Protein AF-A0A968A3I8-F1 (afdb_monomer_lite)

Foldseek 3Di:
DVVVPDDPVVVVVLCVVCPPCSVVVVCVPVVDPPPDDDDPPQPDPVSVVVVVVVVVVVVCVVPVCPVVDDDDDDPPCPVVVVCVPVVVLVVCVVVLLVVQVPDPPVPLVVVVVCVVVVVDPDDPSVSSSVSVVVVD

Structure (mmCIF, N/CA/C/O backbone):
data_AF-A0A968A3I8-F1
#
_entry.id   AF-A0A968A3I8-F1
#
loop_
_atom_site.group_PDB
_atom_site.id
_atom_site.type_symbol
_atom_site.label_atom_id
_atom_site.label_alt_id
_atom_site.label_comp_id
_atom_site.label_asym_id
_atom_site.label_entity_id
_atom_site.label_seq_id
_atom_site.pdbx_PDB_ins_code
_atom_site.Cartn_x
_atom_site.Cartn_y
_atom_site.Cartn_z
_atom_site.occupancy
_atom_site.B_iso_or_equiv
_atom_site.auth_seq_id
_atom_site.auth_comp_id
_atom_site.auth_asym_id
_atom_site.auth_atom_id
_atom_site.pdbx_PDB_model_num
ATOM 1 N N . ALA A 1 1 ? 9.032 24.419 -9.020 1.00 83.50 1 ALA A N 1
ATOM 2 C CA . ALA A 1 1 ? 9.506 23.443 -8.017 1.00 83.50 1 ALA A CA 1
ATOM 3 C C . ALA A 1 1 ? 9.973 24.173 -6.757 1.00 83.50 1 ALA A C 1
ATOM 5 O O . ALA A 1 1 ? 9.327 24.042 -5.726 1.00 83.50 1 ALA A O 1
ATOM 6 N N . GLU A 1 2 ? 10.972 25.058 -6.860 1.00 90.31 2 GLU A N 1
ATOM 7 C CA . GLU A 1 2 ? 11.529 25.819 -5.723 1.00 90.31 2 GLU A CA 1
ATOM 8 C C . GLU A 1 2 ? 10.493 26.593 -4.893 1.00 90.31 2 GLU A C 1
ATOM 10 O O . GLU A 1 2 ? 10.474 26.467 -3.671 1.00 90.31 2 GLU A O 1
ATOM 15 N N . ALA A 1 3 ? 9.575 27.325 -5.541 1.00 86.88 3 ALA A N 1
ATOM 16 C CA . ALA A 1 3 ? 8.525 28.084 -4.849 1.00 86.88 3 ALA A CA 1
ATOM 17 C C . ALA A 1 3 ? 7.598 27.209 -3.980 1.00 86.88 3 ALA A C 1
ATOM 19 O O . ALA A 1 3 ? 7.066 27.676 -2.977 1.00 86.88 3 ALA A O 1
ATOM 20 N N . LEU A 1 4 ? 7.429 25.936 -4.351 1.00 86.44 4 LEU A N 1
ATOM 21 C CA . LEU A 1 4 ? 6.611 24.956 -3.634 1.00 86.44 4 LEU A CA 1
ATOM 22 C C . LEU A 1 4 ? 7.438 24.080 -2.680 1.00 86.44 4 LEU A C 1
ATOM 24 O O . LEU A 1 4 ? 6.859 23.295 -1.939 1.00 86.44 4 LEU A O 1
ATOM 28 N N . LYS A 1 5 ? 8.773 24.221 -2.675 1.00 92.12 5 LYS A N 1
ATOM 29 C CA . LYS A 1 5 ? 9.716 23.396 -1.897 1.00 92.12 5 LYS A CA 1
ATOM 30 C C . LYS A 1 5 ? 9.558 21.888 -2.134 1.00 92.12 5 LYS A C 1
ATOM 32 O O . LYS A 1 5 ? 9.711 21.097 -1.209 1.00 92.12 5 LYS A O 1
ATOM 37 N N . ILE A 1 6 ? 9.278 21.516 -3.380 1.00 93.06 6 ILE A N 1
ATOM 38 C CA . ILE A 1 6 ? 9.209 20.126 -3.848 1.00 93.06 6 ILE A CA 1
ATOM 39 C C . ILE A 1 6 ? 10.215 19.906 -4.980 1.00 93.06 6 ILE A C 1
ATOM 41 O O . ILE A 1 6 ? 10.649 20.867 -5.626 1.00 93.06 6 ILE A O 1
ATOM 45 N N . SER A 1 7 ? 10.571 18.650 -5.227 1.00 94.62 7 SER A N 1
ATOM 46 C CA . SER A 1 7 ? 11.376 18.223 -6.373 1.00 94.62 7 SER A CA 1
ATOM 47 C C . SER A 1 7 ? 10.660 18.456 -7.710 1.00 94.62 7 SER A C 1
ATOM 49 O O . SER A 1 7 ? 9.458 18.737 -7.776 1.00 94.62 7 SER A O 1
ATOM 51 N N . VAL A 1 8 ? 11.412 18.375 -8.810 1.00 92.75 8 VAL A N 1
ATOM 52 C CA . VAL A 1 8 ? 10.850 18.513 -10.163 1.00 92.75 8 VAL A CA 1
ATOM 53 C C . VAL A 1 8 ? 9.950 17.320 -10.485 1.00 92.75 8 VAL A C 1
ATOM 55 O O . VAL A 1 8 ? 8.895 17.490 -11.091 1.00 92.75 8 VAL A O 1
ATOM 58 N N . GLU A 1 9 ? 10.326 16.135 -10.016 1.00 91.25 9 GLU A N 1
ATOM 59 C CA . GLU A 1 9 ? 9.574 14.893 -10.148 1.00 91.25 9 GLU A CA 1
ATOM 60 C C . GLU A 1 9 ? 8.225 14.979 -9.424 1.00 91.25 9 GLU A C 1
ATOM 62 O O . GLU A 1 9 ? 7.193 14.658 -10.009 1.00 91.25 9 GLU A O 1
ATOM 67 N N . GLU A 1 10 ? 8.204 15.483 -8.187 1.00 91.12 10 GLU A N 1
ATOM 68 C CA . GLU A 1 10 ? 6.962 15.701 -7.431 1.00 91.12 10 GLU A CA 1
ATOM 69 C C . GLU A 1 10 ? 6.062 16.750 -8.096 1.00 91.12 10 GLU A C 1
ATOM 71 O O . GLU A 1 10 ? 4.843 16.588 -8.131 1.00 91.12 10 GLU A O 1
ATOM 76 N N . LEU A 1 11 ? 6.640 17.811 -8.673 1.00 93.75 11 LEU A N 1
ATOM 77 C CA . LEU A 1 11 ? 5.868 18.796 -9.434 1.00 93.75 11 LEU A CA 1
ATOM 78 C C . LEU A 1 11 ? 5.243 18.176 -10.691 1.00 93.75 11 LEU A C 1
ATOM 80 O O . LEU A 1 11 ? 4.084 18.455 -10.994 1.00 93.75 11 LEU A O 1
ATOM 84 N N . ALA A 1 12 ? 5.987 17.329 -11.404 1.00 92.69 12 ALA A N 1
ATOM 85 C CA . ALA A 1 12 ? 5.485 16.622 -12.577 1.00 92.69 12 ALA A CA 1
ATOM 86 C C . ALA A 1 12 ? 4.360 15.642 -12.208 1.00 92.69 12 ALA A C 1
ATOM 88 O O . ALA A 1 12 ? 3.345 15.579 -12.900 1.00 92.69 12 ALA A O 1
ATOM 89 N N . GLN A 1 13 ? 4.492 14.928 -11.086 1.00 90.56 13 GLN A N 1
ATOM 90 C CA . GLN A 1 13 ? 3.424 14.082 -10.550 1.00 90.56 13 GLN A CA 1
ATOM 91 C C . GLN A 1 13 ? 2.182 14.899 -10.190 1.00 90.56 13 GLN A C 1
ATOM 93 O O . GLN A 1 13 ? 1.075 14.510 -10.552 1.00 90.56 13 GLN A O 1
ATOM 98 N N . LEU A 1 14 ? 2.351 16.048 -9.531 1.00 91.44 14 LEU A N 1
ATOM 99 C CA . LEU A 1 14 ? 1.246 16.940 -9.186 1.00 91.44 14 LEU A CA 1
ATOM 100 C C . LEU A 1 14 ? 0.517 17.447 -10.439 1.00 91.44 14 LEU A C 1
ATOM 102 O O . LEU A 1 14 ? -0.711 17.452 -10.478 1.00 91.44 14 LEU A O 1
ATOM 106 N N . GLN A 1 15 ? 1.265 17.816 -11.481 1.00 93.56 15 GLN A N 1
ATOM 107 C CA . GLN A 1 15 ? 0.704 18.223 -12.767 1.00 93.56 15 GLN A CA 1
ATOM 108 C C . GLN A 1 15 ? -0.036 17.082 -13.466 1.00 93.56 15 GLN A C 1
ATOM 110 O O . GLN A 1 15 ? -1.120 17.291 -13.999 1.00 93.56 15 GLN A O 1
ATOM 115 N N . MET A 1 16 ? 0.509 15.867 -13.432 1.00 93.38 16 MET A N 1
ATOM 116 C CA . MET A 1 16 ? -0.150 14.686 -13.987 1.00 93.38 16 MET A CA 1
ATOM 117 C C . MET 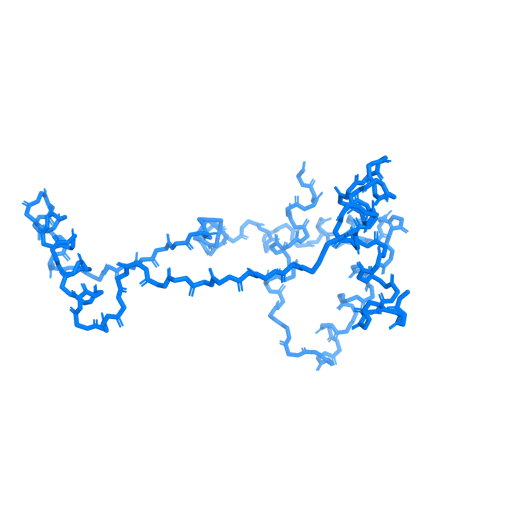A 1 16 ? -1.456 14.361 -13.247 1.00 93.38 16 MET A C 1
ATOM 119 O O . MET A 1 16 ? -2.447 14.025 -13.887 1.00 93.38 16 MET A O 1
ATOM 123 N N . LEU A 1 17 ? -1.467 14.473 -11.914 1.00 92.19 17 LEU A N 1
ATOM 124 C CA . LEU A 1 17 ? -2.636 14.186 -11.078 1.00 92.19 17 LEU A CA 1
ATOM 125 C C . LEU A 1 17 ? -3.765 15.203 -11.269 1.00 92.19 17 LEU A C 1
ATOM 127 O O . LEU A 1 17 ? -4.927 14.813 -11.305 1.00 92.19 17 LEU A O 1
ATOM 131 N N . LEU A 1 18 ? -3.426 16.490 -11.368 1.00 92.88 18 LEU A N 1
ATOM 132 C CA . LEU A 1 18 ? -4.403 17.569 -11.556 1.00 92.88 18 LEU A CA 1
ATOM 133 C C . LEU A 1 18 ? -4.786 17.778 -13.030 1.00 92.88 18 LEU A C 1
ATOM 135 O O . LEU A 1 18 ? -5.786 18.428 -13.318 1.00 92.88 18 LEU A O 1
ATOM 139 N N . GLY A 1 19 ? -4.015 17.225 -13.970 1.00 93.38 19 GLY A N 1
ATOM 140 C CA . GLY A 1 19 ? -4.324 17.248 -15.395 1.00 93.38 19 GLY A CA 1
ATOM 141 C C . GLY A 1 19 ? -4.527 18.664 -15.944 1.00 93.38 19 GLY A C 1
ATOM 142 O O . GLY A 1 19 ? -3.721 19.564 -15.699 1.00 93.38 19 GLY A O 1
ATOM 143 N N . GLY A 1 20 ? -5.608 18.854 -16.708 1.00 93.88 20 GLY A N 1
ATOM 144 C CA . GLY A 1 20 ? -5.964 20.147 -17.306 1.00 93.88 20 GLY A CA 1
ATOM 145 C C . GLY A 1 20 ? -6.268 21.245 -16.282 1.00 93.88 20 GLY A C 1
ATOM 146 O O . GLY A 1 20 ? -6.061 22.420 -16.579 1.00 93.88 20 GLY A O 1
ATOM 147 N N . ASP A 1 21 ? -6.654 20.863 -15.065 1.00 94.94 21 ASP A N 1
ATOM 148 C CA . ASP A 1 21 ? -7.067 21.789 -14.007 1.00 94.94 21 ASP A CA 1
ATOM 149 C C . ASP A 1 21 ? -5.878 22.268 -13.159 1.00 94.94 21 ASP A C 1
ATOM 151 O O . ASP A 1 21 ? -6.044 23.066 -12.237 1.00 94.94 21 ASP A O 1
ATOM 155 N N . PHE A 1 22 ? -4.655 21.808 -13.461 1.00 94.50 22 PHE A N 1
ATOM 156 C CA . PHE A 1 22 ? -3.456 22.102 -12.674 1.00 94.50 22 PHE A CA 1
ATOM 157 C C . PHE A 1 22 ? -3.292 23.595 -12.377 1.00 94.50 22 PHE A C 1
ATOM 159 O O . PHE A 1 22 ? -3.124 23.986 -11.224 1.00 94.50 22 PHE A O 1
ATOM 166 N N . THR A 1 23 ? -3.352 24.446 -13.402 1.00 93.19 23 THR A N 1
ATOM 167 C CA . THR A 1 23 ? -3.159 25.888 -13.216 1.00 93.19 23 THR A CA 1
ATOM 168 C C . THR A 1 23 ? -4.278 26.502 -12.380 1.00 93.19 23 THR A C 1
ATOM 170 O O . THR A 1 23 ? -3.991 27.299 -11.490 1.00 93.19 23 THR A O 1
ATOM 173 N N . GLU A 1 24 ? -5.529 26.112 -12.624 1.00 94.38 24 GLU A N 1
ATOM 174 C CA . GLU A 1 24 ? -6.692 26.632 -11.901 1.00 94.38 24 GLU A CA 1
ATOM 175 C C . GLU A 1 24 ? -6.627 26.275 -10.413 1.00 94.38 24 GLU A C 1
ATOM 177 O O . GLU A 1 24 ? -6.678 27.168 -9.567 1.00 94.38 24 GLU A O 1
ATOM 182 N N . VAL A 1 25 ? -6.398 25.000 -10.092 1.00 91.94 25 VAL A N 1
ATOM 183 C CA . VAL A 1 25 ? -6.295 24.509 -8.710 1.00 91.94 25 VAL A CA 1
ATOM 184 C C . VAL A 1 25 ? -5.129 25.168 -7.975 1.00 91.94 25 VAL A C 1
ATOM 186 O O . VAL A 1 25 ? -5.280 25.605 -6.833 1.00 91.94 25 VAL A O 1
ATOM 189 N N . MET A 1 26 ? -3.964 25.295 -8.619 1.00 91.56 26 MET A N 1
ATOM 190 C CA . MET A 1 26 ? -2.802 25.944 -8.006 1.00 91.56 26 MET A CA 1
ATOM 191 C C . MET A 1 26 ? -3.049 27.436 -7.748 1.00 91.56 26 MET A C 1
ATOM 193 O O . MET A 1 26 ? -2.665 27.949 -6.693 1.00 91.56 26 MET A O 1
ATOM 197 N N . CYS A 1 27 ? -3.719 28.132 -8.671 1.00 92.06 27 CYS A N 1
ATOM 198 C CA . CYS A 1 27 ? -4.136 29.518 -8.477 1.00 92.06 27 CYS A CA 1
ATOM 199 C C . CYS A 1 27 ? -5.178 29.647 -7.359 1.00 92.06 27 CYS A C 1
ATOM 201 O O . CYS A 1 27 ? -5.056 30.549 -6.529 1.00 92.06 27 CYS A O 1
ATOM 203 N N . GLU A 1 28 ? -6.155 28.742 -7.273 1.00 90.62 28 GLU A N 1
ATOM 204 C CA . GLU A 1 28 ? -7.150 28.742 -6.199 1.00 90.62 28 GLU A CA 1
ATOM 205 C C . GLU A 1 28 ? -6.487 28.527 -4.832 1.00 90.62 28 GLU A C 1
ATOM 207 O O . GLU A 1 28 ? -6.736 29.286 -3.891 1.00 90.62 28 GLU A O 1
ATOM 212 N N . MET A 1 29 ? -5.581 27.552 -4.723 1.00 88.50 29 MET A N 1
ATOM 213 C CA . MET A 1 29 ? -4.809 27.297 -3.505 1.00 88.50 29 MET A CA 1
ATOM 214 C C . MET A 1 29 ? -3.959 28.504 -3.090 1.00 88.50 29 MET A C 1
ATOM 216 O O . MET A 1 29 ? -3.861 28.797 -1.898 1.00 88.50 29 MET A O 1
ATOM 220 N N . ALA A 1 30 ? -3.364 29.214 -4.052 1.00 89.81 30 ALA A N 1
ATOM 221 C CA . ALA A 1 30 ? -2.557 30.406 -3.799 1.00 89.81 30 ALA A CA 1
ATOM 222 C C . ALA A 1 30 ? -3.397 31.658 -3.485 1.00 89.81 30 ALA A C 1
ATOM 224 O O . ALA A 1 30 ? -2.910 32.566 -2.813 1.00 89.81 30 ALA A O 1
ATOM 225 N N . SER A 1 31 ? -4.653 31.712 -3.943 1.00 92.81 31 SER A N 1
ATOM 226 C CA . SER A 1 31 ? -5.532 32.883 -3.804 1.00 92.81 31 SER A CA 1
ATOM 227 C C . SER A 1 31 ? -5.897 33.218 -2.355 1.00 92.81 31 SER A C 1
ATOM 229 O O . SER A 1 31 ? -6.273 34.352 -2.052 1.00 92.81 31 SER A O 1
ATOM 231 N N . ARG A 1 32 ? -5.785 32.245 -1.444 1.00 88.12 32 ARG A N 1
ATOM 232 C CA . ARG A 1 32 ? -6.139 32.403 -0.032 1.00 88.12 32 ARG A CA 1
ATOM 233 C C . ARG A 1 32 ? -5.176 31.638 0.875 1.00 88.12 32 ARG A C 1
ATOM 235 O O . ARG A 1 32 ? -4.808 30.507 0.562 1.00 88.12 32 ARG A O 1
ATOM 242 N N . PRO A 1 33 ? -4.816 32.185 2.049 1.00 83.75 33 PRO A N 1
ATOM 243 C CA . PRO A 1 33 ? -4.089 31.427 3.057 1.00 83.75 33 PRO A CA 1
ATOM 244 C C . PRO A 1 33 ? -4.869 30.164 3.446 1.00 83.75 33 PRO A C 1
ATOM 246 O O . PRO A 1 33 ? -5.960 30.237 4.016 1.00 83.75 33 PRO A O 1
ATOM 249 N N . SER A 1 34 ? -4.303 28.993 3.161 1.00 80.12 34 SER A N 1
ATOM 250 C CA . SER A 1 34 ? -4.901 27.714 3.544 1.00 80.12 34 SER A CA 1
ATOM 251 C C . SER A 1 34 ? -4.652 27.447 5.028 1.00 80.12 34 SER A C 1
ATOM 253 O O . SER A 1 34 ? -3.599 26.952 5.425 1.00 80.12 34 SER A O 1
ATOM 255 N N . ARG A 1 35 ? -5.621 27.793 5.883 1.00 80.69 35 ARG A N 1
ATOM 256 C CA . ARG A 1 35 ? -5.565 27.504 7.324 1.00 80.69 35 ARG A CA 1
ATOM 257 C C . ARG A 1 35 ? -6.247 26.173 7.624 1.00 80.69 35 ARG A C 1
ATOM 259 O O . ARG A 1 35 ? -7.370 26.136 8.121 1.00 80.69 35 ARG A O 1
ATOM 266 N N . ILE A 1 36 ? -5.556 25.080 7.324 1.00 82.50 36 ILE A N 1
ATOM 267 C CA . ILE A 1 36 ? -6.046 23.735 7.627 1.00 82.50 36 ILE A CA 1
ATOM 268 C C . ILE A 1 36 ? -5.839 23.475 9.121 1.00 82.50 36 ILE A C 1
ATOM 270 O O . ILE A 1 36 ? -4.715 23.498 9.619 1.00 82.50 36 ILE A O 1
ATOM 274 N N . ARG A 1 37 ? -6.932 23.244 9.851 1.00 81.06 37 ARG A N 1
ATOM 275 C CA . ARG A 1 37 ? -6.884 22.706 11.213 1.00 81.06 37 ARG A CA 1
ATOM 276 C C . ARG A 1 37 ? -7.354 21.265 11.167 1.00 81.06 37 ARG A C 1
ATOM 278 O O . ARG A 1 37 ? -8.500 21.004 10.820 1.00 81.06 37 ARG A O 1
ATOM 285 N N . LEU A 1 38 ? -6.470 20.351 11.539 1.00 75.75 38 LEU A N 1
ATOM 286 C CA . LEU A 1 38 ? -6.831 18.963 11.777 1.00 75.75 38 LEU A CA 1
ATOM 287 C C . LEU A 1 38 ? -7.294 18.855 13.230 1.00 75.75 38 LEU A C 1
ATOM 289 O O . LEU A 1 38 ? -6.483 18.908 14.151 1.00 75.75 38 LEU A O 1
ATOM 293 N N . GLN A 1 39 ? -8.606 18.769 13.439 1.00 69.12 39 GLN A N 1
ATOM 294 C CA . GLN A 1 39 ? -9.166 18.444 14.745 1.00 69.12 39 GLN A CA 1
ATOM 295 C C . GLN A 1 39 ? -9.356 16.932 14.819 1.00 69.12 39 GLN A C 1
ATOM 297 O O . GLN A 1 39 ? -10.161 16.361 14.087 1.00 69.12 39 GLN A O 1
ATOM 302 N N . LEU A 1 40 ? -8.605 16.283 15.704 1.00 68.94 40 LEU A N 1
ATOM 303 C CA . LEU A 1 40 ? -8.786 14.868 15.993 1.00 68.94 40 LEU A CA 1
ATOM 304 C C . LEU A 1 40 ? -10.125 14.704 16.733 1.00 68.94 40 LEU A C 1
ATOM 306 O O . LEU A 1 40 ? -10.250 15.121 17.881 1.00 68.94 40 LEU A O 1
ATOM 310 N N . LEU A 1 41 ? -11.137 14.147 16.061 1.00 65.44 41 LEU A N 1
ATOM 311 C CA . LEU A 1 41 ? -12.513 14.043 16.580 1.00 65.44 41 LEU A CA 1
ATOM 312 C C . LEU A 1 41 ? -12.651 13.093 17.787 1.00 65.44 41 LEU A C 1
ATOM 314 O O . LEU A 1 41 ? -13.656 13.125 18.488 1.00 65.44 41 LEU A O 1
ATOM 318 N N . SER A 1 42 ? -11.630 12.284 18.064 1.00 59.84 42 SER A N 1
ATOM 319 C CA . SER A 1 42 ? -11.558 11.374 19.209 1.00 59.84 42 SER A CA 1
ATOM 320 C C . SER A 1 42 ? -10.091 11.219 19.604 1.00 59.84 42 SER A C 1
ATOM 322 O O . SER A 1 42 ? -9.341 10.485 18.960 1.00 59.84 42 SER A O 1
ATOM 324 N N . GLY A 1 43 ? -9.652 12.012 20.581 1.00 61.12 43 GLY A N 1
ATOM 325 C CA . GLY A 1 43 ? -8.236 12.342 20.751 1.00 61.12 43 GLY A CA 1
ATOM 326 C C . GLY A 1 43 ? -7.583 11.928 22.061 1.00 61.12 43 GLY A C 1
ATOM 327 O O . GLY A 1 43 ? -6.494 12.420 22.344 1.00 61.12 43 GLY A O 1
ATOM 328 N N . SER A 1 44 ? -8.186 11.041 22.854 1.00 71.06 44 SER A N 1
ATOM 329 C CA . SER A 1 44 ? -7.416 10.319 23.868 1.00 71.06 44 SER A CA 1
ATOM 330 C C . SER A 1 44 ? -7.105 8.914 23.357 1.00 71.06 44 SER A C 1
ATOM 332 O O . SER A 1 44 ? -7.963 8.238 22.786 1.00 71.06 44 SER A O 1
ATOM 334 N N . LEU A 1 45 ? -5.868 8.459 23.564 1.00 73.94 45 LEU A N 1
ATOM 335 C CA . LEU A 1 45 ? -5.474 7.071 23.299 1.00 73.94 45 LEU A CA 1
ATOM 336 C C . LEU A 1 45 ? -6.443 6.083 23.978 1.00 73.94 45 LEU A C 1
ATOM 338 O O . LEU A 1 45 ? -6.768 5.037 23.422 1.00 73.94 45 LEU A O 1
ATOM 342 N N . SER A 1 46 ? -6.967 6.471 25.143 1.00 81.50 46 SER A N 1
ATOM 343 C CA . SER A 1 46 ? -7.971 5.741 25.913 1.00 81.50 46 SER A CA 1
ATOM 344 C C . SER A 1 46 ? -9.293 5.557 25.163 1.00 81.50 46 SER A C 1
ATOM 346 O O . SER A 1 46 ? -9.853 4.461 25.185 1.00 81.50 46 SER A O 1
ATOM 348 N N . ASP A 1 47 ? -9.792 6.589 24.479 1.00 81.31 47 ASP A N 1
ATOM 349 C CA . ASP A 1 47 ? -11.028 6.499 23.691 1.00 81.31 47 ASP A CA 1
ATOM 350 C C . ASP A 1 47 ? -10.832 5.627 22.452 1.00 81.31 47 ASP A C 1
ATOM 352 O O . ASP A 1 47 ? -11.695 4.811 22.133 1.00 81.31 47 ASP A O 1
ATOM 356 N N . TYR A 1 48 ? -9.669 5.728 21.802 1.00 81.94 48 TYR A N 1
ATOM 357 C CA . TYR A 1 48 ? -9.310 4.853 20.687 1.00 81.94 48 TYR A CA 1
ATOM 358 C C . TYR A 1 48 ? -9.224 3.381 21.118 1.00 81.94 48 TYR A C 1
ATOM 360 O O . TYR A 1 48 ? -9.791 2.506 20.461 1.00 81.94 48 TYR A O 1
ATOM 368 N N . TRP A 1 49 ? -8.572 3.089 22.249 1.00 84.62 49 TRP A N 1
ATOM 369 C CA . TRP A 1 49 ? -8.516 1.734 22.804 1.00 84.62 49 TRP A CA 1
ATOM 370 C C . TRP A 1 49 ? -9.897 1.212 23.179 1.00 84.62 49 TRP A C 1
ATOM 372 O O . TRP A 1 49 ? -10.213 0.059 22.884 1.00 84.62 49 TRP A O 1
ATOM 382 N N . ARG A 1 50 ? -10.744 2.053 23.782 1.00 88.12 50 ARG A N 1
ATOM 383 C CA . ARG A 1 50 ? -12.122 1.682 24.109 1.00 88.12 50 ARG A CA 1
ATOM 384 C C . ARG A 1 50 ? -12.916 1.358 22.846 1.00 88.12 50 ARG A C 1
ATOM 386 O O . ARG A 1 50 ? -13.540 0.304 22.801 1.00 88.1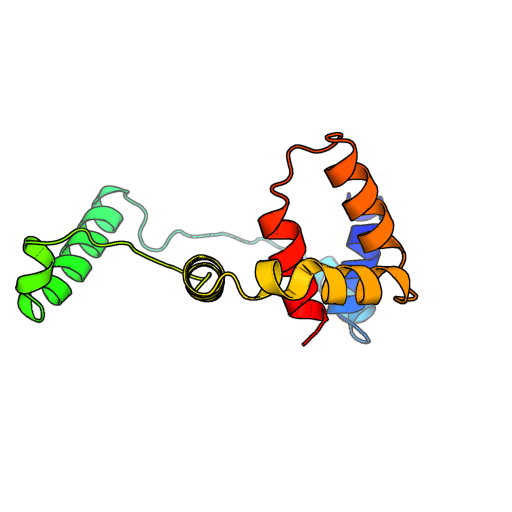2 50 ARG A O 1
ATOM 393 N N . ALA A 1 51 ? -12.861 2.214 21.829 1.00 87.88 51 ALA A N 1
ATOM 394 C CA . ALA A 1 51 ? -13.544 1.992 20.558 1.00 87.88 51 ALA A CA 1
ATOM 395 C C . ALA A 1 51 ? -13.057 0.709 19.867 1.00 87.88 51 ALA A C 1
ATOM 397 O O . ALA A 1 51 ? -13.875 -0.110 19.458 1.00 87.88 51 ALA A O 1
ATOM 398 N N . THR A 1 52 ? -11.739 0.488 19.821 1.00 88.31 52 THR A N 1
ATOM 399 C CA . THR A 1 52 ? -11.137 -0.730 19.251 1.00 88.31 52 THR A CA 1
ATOM 400 C C . THR A 1 52 ? -11.592 -1.982 20.002 1.00 88.31 52 THR A C 1
ATOM 402 O O . THR A 1 52 ? -11.930 -2.983 19.378 1.00 88.31 52 THR A O 1
ATOM 405 N N . ARG A 1 53 ? -11.655 -1.929 21.339 1.00 89.62 53 ARG A N 1
ATOM 406 C CA . ARG A 1 53 ? -12.109 -3.056 22.161 1.00 89.62 53 ARG A CA 1
ATOM 407 C C . ARG A 1 53 ? -13.596 -3.345 21.976 1.00 89.62 53 ARG A C 1
ATOM 409 O O . ARG A 1 53 ? -13.955 -4.503 21.845 1.00 89.62 53 ARG A O 1
ATOM 416 N N . ILE A 1 54 ? -14.447 -2.316 21.950 1.00 92.75 54 ILE A N 1
ATOM 417 C CA . ILE A 1 54 ? -15.888 -2.479 21.691 1.00 92.75 54 ILE A CA 1
ATOM 418 C C . ILE A 1 54 ? -16.101 -3.110 20.315 1.00 92.75 54 ILE A C 1
ATOM 420 O O . ILE A 1 54 ? -16.847 -4.074 20.189 1.00 92.75 54 ILE A O 1
ATOM 424 N N . TRP A 1 55 ? -15.402 -2.605 19.299 1.00 92.56 55 TRP A N 1
ATOM 425 C CA . TRP A 1 55 ? -15.446 -3.168 17.955 1.00 92.56 55 TRP A CA 1
ATOM 426 C C . TRP A 1 55 ? -15.022 -4.643 17.924 1.00 92.56 55 TRP A C 1
ATOM 428 O O . TRP A 1 55 ? -15.716 -5.458 17.324 1.00 92.56 55 TRP A O 1
ATOM 438 N N . TRP A 1 56 ? -13.924 -4.997 18.599 1.00 93.25 56 TRP A N 1
ATOM 439 C CA . TRP A 1 56 ? -13.442 -6.377 18.664 1.00 93.25 56 TRP A CA 1
ATOM 440 C C . TRP A 1 56 ? -14.394 -7.308 19.423 1.00 93.25 56 TRP A C 1
ATOM 442 O O . TRP A 1 56 ? -14.667 -8.408 18.954 1.00 93.25 56 TRP A O 1
ATOM 452 N N . ASN A 1 57 ? -14.944 -6.857 20.554 1.00 93.88 57 ASN A N 1
ATOM 453 C CA . ASN A 1 57 ? -15.895 -7.639 21.344 1.00 93.88 57 ASN A CA 1
ATOM 454 C C . ASN A 1 57 ? -17.112 -8.058 20.509 1.00 93.88 57 ASN A C 1
ATOM 456 O O . ASN A 1 57 ? -17.496 -9.220 20.558 1.00 93.88 57 ASN A O 1
ATOM 460 N N . ASN A 1 58 ? -17.661 -7.145 19.701 1.00 93.88 58 ASN A N 1
ATOM 461 C CA . ASN A 1 58 ? -18.789 -7.458 18.820 1.00 93.88 58 ASN A CA 1
ATOM 462 C C . ASN A 1 58 ? -18.437 -8.574 17.816 1.00 93.88 58 ASN A C 1
ATOM 464 O O . ASN A 1 58 ? -19.262 -9.428 17.525 1.00 93.88 58 ASN A O 1
ATOM 468 N N . ILE A 1 59 ? -17.200 -8.591 17.301 1.00 93.00 59 ILE A N 1
ATOM 469 C CA . ILE A 1 59 ? -16.735 -9.638 16.379 1.00 93.00 59 ILE A CA 1
ATOM 470 C C . ILE A 1 59 ? -16.582 -10.979 17.106 1.00 93.00 59 ILE A C 1
ATOM 472 O O . ILE A 1 59 ? -16.952 -12.014 16.560 1.00 93.00 59 ILE A O 1
ATOM 476 N N . GLU A 1 60 ? -16.030 -10.982 18.320 1.00 94.25 60 GLU A N 1
ATOM 477 C CA . GLU A 1 60 ? -15.877 -12.212 19.105 1.00 94.25 60 GLU A CA 1
ATOM 478 C C . GLU A 1 60 ? -17.210 -12.815 19.557 1.00 94.25 60 GLU A C 1
ATOM 480 O O . GLU A 1 60 ? -17.293 -14.033 19.705 1.00 94.25 60 GLU A O 1
ATOM 485 N N . GLU A 1 61 ? -18.226 -11.990 19.819 1.00 94.88 61 GLU A N 1
ATOM 486 C CA . GLU A 1 61 ? -19.567 -12.464 20.177 1.00 94.88 61 GLU A CA 1
ATOM 487 C C . GLU A 1 61 ? -20.202 -13.261 19.030 1.00 94.88 61 GLU A C 1
ATOM 489 O O . GLU A 1 61 ? -20.743 -14.340 19.270 1.00 94.88 61 GLU A O 1
ATOM 494 N N . ASP A 1 62 ? -20.058 -12.783 17.791 1.00 95.38 62 ASP A N 1
ATOM 495 C CA . ASP A 1 62 ? -20.592 -13.451 16.598 1.00 95.38 62 ASP A CA 1
ATOM 496 C C . ASP A 1 62 ? -19.704 -14.609 16.103 1.00 95.38 62 ASP A C 1
ATOM 498 O O . ASP A 1 62 ? -20.192 -15.543 15.463 1.00 95.38 62 ASP A O 1
ATOM 502 N N . CYS A 1 63 ? -18.401 -14.577 16.407 1.00 93.81 63 CYS A N 1
ATOM 503 C CA . CYS A 1 63 ? -17.414 -15.569 15.967 1.00 93.81 63 CYS A CA 1
ATOM 504 C C . CYS A 1 63 ? -16.552 -16.099 17.138 1.00 93.81 63 CYS A C 1
ATOM 506 O O . CYS A 1 63 ? -15.352 -15.799 17.195 1.00 93.81 63 CYS A O 1
ATOM 508 N N . PRO A 1 64 ? -17.105 -16.928 18.047 1.00 92.75 64 PRO A N 1
ATOM 509 C CA . PRO A 1 64 ? -16.404 -17.375 19.258 1.00 92.75 64 PRO A CA 1
ATOM 510 C C . PRO A 1 64 ? -15.101 -18.139 18.987 1.00 92.75 64 PRO A C 1
ATOM 512 O O . PRO A 1 64 ? -14.127 -17.981 19.725 1.00 92.75 64 PRO A O 1
ATOM 515 N N . ASP A 1 65 ? -15.055 -18.903 17.892 1.00 94.19 65 ASP A N 1
ATOM 516 C CA . ASP A 1 65 ? -13.900 -19.713 17.476 1.00 94.19 65 ASP A CA 1
ATOM 517 C C . ASP A 1 65 ? -12.629 -18.876 17.235 1.00 94.19 65 ASP A C 1
ATOM 519 O O . ASP A 1 65 ? -11.514 -19.404 17.238 1.00 94.19 65 ASP A O 1
ATOM 523 N N . LEU A 1 66 ? -12.760 -17.557 17.029 1.00 92.56 66 LEU A N 1
ATOM 524 C CA . LEU A 1 66 ? -11.616 -16.653 16.878 1.00 92.56 66 LEU A CA 1
ATOM 525 C C . LEU A 1 66 ? -10.757 -16.565 18.145 1.00 92.56 66 LEU A C 1
ATOM 527 O O . LEU A 1 66 ? -9.573 -16.255 18.038 1.00 92.56 66 LEU A O 1
ATOM 531 N N . ARG A 1 67 ? -11.309 -16.879 19.324 1.00 90.06 67 ARG A N 1
ATOM 532 C CA . ARG A 1 67 ? -10.568 -16.877 20.599 1.00 90.06 67 ARG A CA 1
ATOM 533 C C . ARG A 1 67 ? -9.513 -17.975 20.686 1.00 90.06 67 ARG A C 1
ATOM 535 O O . ARG A 1 67 ? -8.558 -17.847 21.445 1.00 90.06 67 ARG A O 1
ATOM 542 N N . GLU A 1 68 ? -9.674 -19.042 19.910 1.00 94.62 68 GLU A N 1
ATOM 543 C CA . GLU A 1 68 ? -8.825 -20.235 19.975 1.00 94.62 68 GLU A CA 1
ATOM 544 C C . GLU A 1 68 ? -7.770 -20.281 18.865 1.00 94.62 68 GLU A C 1
ATOM 546 O O . GLU A 1 68 ? -7.024 -21.254 18.740 1.00 94.62 68 GLU A O 1
ATOM 551 N N . ARG A 1 69 ? -7.673 -19.229 18.044 1.00 91.69 69 ARG A N 1
ATOM 552 C CA . ARG A 1 69 ? -6.744 -19.181 16.914 1.00 91.69 69 ARG A CA 1
ATOM 553 C C . ARG A 1 69 ? -6.079 -17.815 16.758 1.00 91.69 69 ARG A C 1
ATOM 555 O O . ARG A 1 69 ? -6.660 -16.797 17.115 1.00 91.69 69 ARG A O 1
ATOM 562 N N . PRO A 1 70 ? -4.879 -17.758 16.159 1.00 90.25 70 PRO A N 1
ATOM 563 C CA . PRO A 1 70 ? -4.263 -16.488 15.804 1.00 90.25 70 PRO A CA 1
ATOM 564 C C . PRO A 1 70 ? -5.148 -15.685 14.843 1.00 90.25 70 PRO A C 1
ATOM 566 O O . PRO A 1 70 ? -5.617 -16.218 13.831 1.00 90.25 70 PRO A O 1
ATOM 569 N N . VAL A 1 71 ? -5.327 -14.396 15.136 1.00 88.88 71 VAL A N 1
ATOM 570 C CA . VAL A 1 71 ? -6.057 -13.447 14.288 1.00 88.88 71 VAL A CA 1
ATOM 571 C C . VAL A 1 71 ? -5.096 -12.384 13.770 1.00 88.88 71 VAL A C 1
ATOM 573 O O . VAL A 1 71 ? -4.336 -11.788 14.531 1.00 88.88 71 VAL A O 1
ATOM 576 N N . TYR A 1 72 ? -5.149 -12.133 12.462 1.00 85.12 72 TYR A N 1
ATOM 577 C CA . TYR A 1 72 ? -4.332 -11.130 11.787 1.00 85.12 72 TYR A CA 1
ATOM 578 C C . TYR A 1 72 ? -5.234 -10.068 11.159 1.00 85.12 72 TYR A C 1
ATOM 580 O O . TYR A 1 72 ? -6.104 -10.384 10.348 1.00 85.12 72 TYR A O 1
ATOM 588 N N . PHE A 1 73 ? -5.005 -8.800 11.500 1.00 81.38 73 PHE A N 1
ATOM 589 C CA . PHE A 1 73 ? -5.708 -7.677 10.884 1.00 81.38 73 PHE A CA 1
ATOM 590 C C . PHE A 1 73 ? -4.974 -7.219 9.626 1.00 81.38 73 PHE A C 1
ATOM 592 O O . PHE A 1 73 ? -3.816 -6.810 9.686 1.00 81.38 73 PHE A O 1
ATOM 599 N N . VAL A 1 74 ? -5.664 -7.250 8.485 1.00 77.88 74 VAL A N 1
ATOM 600 C CA . VAL A 1 74 ? -5.140 -6.764 7.203 1.00 77.88 74 VAL A CA 1
ATOM 601 C C . VAL A 1 74 ? -5.961 -5.552 6.768 1.00 77.88 74 VAL A C 1
ATOM 603 O O . VAL A 1 74 ? -7.056 -5.694 6.224 1.00 77.88 74 VAL A O 1
ATOM 606 N N . SER A 1 75 ? -5.449 -4.346 7.015 1.00 69.88 75 SER A N 1
ATOM 607 C CA . SER A 1 75 ? -6.079 -3.089 6.594 1.00 69.88 75 SER A CA 1
ATOM 608 C C . SER A 1 75 ? -5.414 -2.532 5.336 1.00 69.88 75 SER A C 1
ATOM 610 O O . SER A 1 75 ? -4.206 -2.664 5.150 1.00 69.88 75 SER A O 1
ATOM 612 N N . SER A 1 76 ? -6.220 -1.939 4.448 1.00 60.12 76 SER A N 1
ATOM 613 C CA . SER A 1 76 ? -5.804 -1.164 3.260 1.00 60.12 76 SER A CA 1
ATOM 614 C C . SER A 1 76 ? -4.814 -1.828 2.287 1.00 60.12 76 SER A C 1
ATOM 616 O O . SER A 1 76 ? -4.386 -1.197 1.326 1.00 60.12 76 SER A O 1
ATOM 618 N N . ASN A 1 77 ? -4.480 -3.105 2.485 1.00 66.38 77 ASN A N 1
ATOM 619 C CA . ASN A 1 77 ? -3.525 -3.843 1.671 1.00 66.38 77 ASN A CA 1
ATOM 620 C C . ASN A 1 77 ? -3.941 -5.314 1.510 1.00 66.38 77 ASN A C 1
ATOM 622 O O . ASN A 1 77 ? -3.203 -6.248 1.821 1.00 66.38 77 ASN A O 1
ATOM 626 N N . LYS A 1 78 ? -5.172 -5.521 1.031 1.00 64.69 78 LYS A N 1
ATOM 627 C CA . LYS A 1 78 ? -5.741 -6.861 0.799 1.00 64.69 78 LYS A CA 1
ATOM 628 C C . LYS A 1 78 ? -4.900 -7.685 -0.189 1.00 64.69 78 LYS A C 1
ATOM 630 O O . LYS A 1 78 ? -4.820 -8.904 -0.059 1.00 64.69 78 LYS A O 1
ATOM 635 N N . HIS A 1 79 ? -4.233 -7.019 -1.135 1.00 68.31 79 HIS A N 1
ATOM 636 C CA . HIS A 1 79 ? -3.375 -7.655 -2.136 1.00 68.31 79 HIS A CA 1
ATOM 637 C C . HIS A 1 79 ? -2.145 -8.331 -1.527 1.00 68.31 79 HIS A C 1
ATOM 639 O O . HIS A 1 79 ? -1.753 -9.388 -2.010 1.00 68.31 79 HIS A O 1
ATOM 645 N N . SER A 1 80 ? -1.584 -7.798 -0.435 1.00 72.12 80 SER A N 1
ATOM 646 C CA . SER A 1 80 ? -0.440 -8.420 0.245 1.00 72.12 80 SER A CA 1
ATOM 647 C C . SER A 1 80 ? -0.719 -9.847 0.706 1.00 72.12 80 SER A C 1
ATOM 649 O O . SER A 1 80 ? 0.171 -10.689 0.626 1.00 72.12 80 SER A O 1
ATOM 651 N N . LEU A 1 81 ? -1.947 -10.152 1.137 1.00 76.56 81 LEU A N 1
ATOM 652 C CA . LEU A 1 81 ? -2.295 -11.506 1.567 1.00 76.56 81 LEU A CA 1
ATOM 653 C C . LEU A 1 81 ? -2.345 -12.475 0.378 1.00 76.56 81 LEU A C 1
ATOM 655 O O . LEU A 1 81 ? -1.788 -13.567 0.445 1.00 76.56 81 LEU A O 1
ATOM 659 N N . VAL A 1 82 ? -2.963 -12.059 -0.730 1.00 77.12 82 VAL A N 1
ATOM 660 C CA . VAL A 1 82 ? -3.021 -12.862 -1.963 1.00 77.12 82 VAL A CA 1
ATOM 661 C C . VAL A 1 82 ? -1.621 -13.084 -2.523 1.00 77.12 82 VAL A C 1
ATOM 663 O O . VAL A 1 82 ? 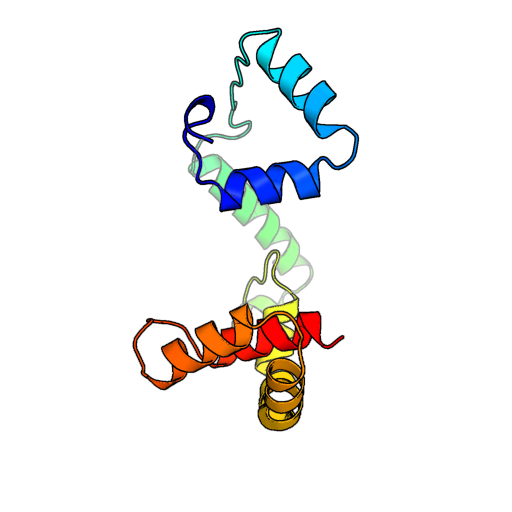-1.280 -14.203 -2.900 1.00 77.12 82 VAL A O 1
ATOM 666 N N . ASN A 1 83 ? -0.795 -12.042 -2.529 1.00 80.38 83 ASN A N 1
ATOM 667 C CA . ASN A 1 83 ? 0.598 -12.094 -2.952 1.00 80.38 83 ASN A CA 1
ATOM 668 C C . ASN A 1 83 ? 1.400 -13.101 -2.117 1.00 80.38 83 ASN A C 1
ATOM 670 O O . ASN A 1 83 ? 2.043 -13.981 -2.688 1.00 80.38 83 ASN A O 1
ATOM 674 N N . LEU A 1 84 ? 1.279 -13.035 -0.787 1.00 76.44 84 LEU A N 1
ATOM 675 C CA . LEU A 1 84 ? 1.961 -13.940 0.139 1.00 76.44 84 LEU A CA 1
ATOM 676 C C . LEU A 1 84 ? 1.514 -15.399 -0.022 1.00 76.44 84 LEU A C 1
ATOM 678 O O . LEU A 1 84 ? 2.351 -16.295 -0.051 1.00 76.44 84 LEU A O 1
ATOM 682 N N . ILE A 1 85 ? 0.205 -15.644 -0.127 1.00 82.31 85 ILE A N 1
ATOM 683 C CA . ILE A 1 85 ? -0.346 -17.006 -0.175 1.00 82.31 85 ILE A CA 1
ATOM 684 C C . ILE A 1 85 ? -0.129 -17.647 -1.549 1.00 82.31 85 ILE A C 1
ATOM 686 O O . ILE A 1 85 ? 0.250 -18.812 -1.645 1.00 82.31 85 ILE A O 1
ATOM 690 N N . SER A 1 86 ? -0.390 -16.912 -2.631 1.00 85.12 86 SER A N 1
ATOM 691 C CA . SER A 1 86 ? -0.308 -17.473 -3.984 1.00 85.12 86 SER A CA 1
ATOM 692 C C . SER A 1 86 ? 1.130 -17.574 -4.495 1.00 85.12 86 SER A C 1
ATOM 694 O O . SER A 1 86 ? 1.436 -18.471 -5.294 1.00 85.12 86 SER A O 1
ATOM 696 N N . GLY A 1 87 ? 1.993 -16.639 -4.076 1.00 84.56 87 GLY A N 1
ATOM 697 C CA . GLY A 1 87 ? 3.323 -16.434 -4.641 1.00 84.56 87 GLY A CA 1
ATOM 698 C C . GLY A 1 87 ? 3.297 -16.175 -6.150 1.00 84.56 87 GLY A C 1
ATOM 699 O O . GLY A 1 87 ? 4.286 -16.456 -6.821 1.00 84.56 87 GLY A O 1
ATOM 700 N N . PHE A 1 88 ? 2.171 -15.715 -6.712 1.00 86.62 88 PHE A N 1
ATOM 701 C CA . PHE A 1 88 ? 1.945 -15.702 -8.161 1.00 86.62 88 PHE A CA 1
ATOM 702 C C . PHE A 1 88 ? 3.008 -14.891 -8.912 1.00 86.62 88 PHE A C 1
ATOM 704 O O . PHE A 1 88 ? 3.652 -15.415 -9.817 1.00 86.62 88 PHE A O 1
ATOM 711 N N . ALA A 1 89 ? 3.270 -13.656 -8.475 1.00 86.25 89 ALA A N 1
ATOM 712 C CA . ALA A 1 89 ? 4.294 -12.806 -9.084 1.00 86.25 89 ALA A CA 1
ATOM 713 C C . ALA A 1 89 ? 5.694 -13.448 -9.050 1.00 86.25 89 ALA A C 1
ATOM 715 O O . ALA A 1 89 ? 6.469 -13.301 -9.988 1.00 86.25 89 ALA A O 1
ATOM 716 N N . LEU A 1 90 ? 6.008 -14.213 -7.998 1.00 88.06 90 LEU A N 1
ATOM 717 C CA . LEU A 1 90 ? 7.294 -14.903 -7.868 1.00 88.06 90 LEU A CA 1
ATOM 718 C C . LEU A 1 90 ? 7.399 -16.117 -8.795 1.00 88.06 90 LEU A C 1
ATOM 720 O O . LEU A 1 90 ? 8.477 -16.388 -9.324 1.00 88.06 90 LEU A O 1
ATOM 724 N N . LYS A 1 91 ? 6.288 -16.829 -9.020 1.00 90.44 91 LYS A N 1
ATOM 725 C CA . LYS A 1 91 ? 6.216 -17.946 -9.977 1.00 90.44 91 LYS A CA 1
ATOM 726 C C . LYS A 1 91 ? 6.399 -17.474 -11.420 1.00 90.44 91 LYS A C 1
ATOM 728 O O . LYS A 1 91 ? 6.994 -18.197 -12.207 1.00 90.44 91 LYS A O 1
ATOM 733 N N . HIS A 1 92 ? 5.951 -16.259 -11.731 1.00 89.69 92 HIS A N 1
ATOM 734 C CA . HIS A 1 92 ? 6.040 -15.638 -13.057 1.00 89.69 92 HIS A CA 1
ATOM 735 C C . HIS A 1 92 ? 7.152 -14.586 -13.168 1.00 89.69 92 HIS A C 1
ATOM 737 O O . HIS A 1 92 ? 7.122 -13.729 -14.049 1.00 89.69 92 HIS A O 1
ATOM 743 N N . LYS A 1 93 ? 8.156 -14.627 -12.283 1.00 89.94 93 LYS A N 1
ATOM 744 C CA . LYS A 1 93 ? 9.215 -13.608 -12.231 1.00 89.94 93 LYS A CA 1
ATOM 745 C C . LYS A 1 93 ? 9.937 -13.417 -13.570 1.00 89.94 93 LYS A C 1
ATOM 747 O O . LYS A 1 93 ? 10.251 -12.288 -13.916 1.00 89.94 93 LYS A O 1
ATOM 752 N N . ASP A 1 94 ? 10.176 -14.488 -14.327 1.00 90.94 94 ASP A N 1
ATOM 753 C CA . ASP A 1 94 ? 10.937 -14.418 -15.580 1.00 90.94 94 ASP A CA 1
ATOM 754 C C . ASP A 1 94 ? 10.114 -13.734 -16.688 1.00 90.94 94 ASP A C 1
ATOM 756 O O . ASP A 1 94 ? 10.647 -12.927 -17.458 1.00 90.94 94 ASP A O 1
ATOM 760 N N . ASP A 1 95 ? 8.795 -13.960 -16.697 1.00 90.25 95 ASP A N 1
ATOM 761 C CA . ASP A 1 95 ? 7.849 -13.259 -17.572 1.00 90.25 95 ASP A CA 1
ATOM 762 C C . ASP A 1 95 ? 7.808 -11.761 -17.233 1.00 90.25 95 ASP A C 1
ATOM 764 O O . ASP A 1 95 ? 7.890 -10.907 -18.120 1.00 90.25 95 ASP A O 1
ATOM 768 N N . LEU A 1 96 ? 7.755 -11.432 -15.936 1.00 90.00 96 LEU A N 1
ATOM 769 C CA . LEU A 1 96 ? 7.764 -10.051 -15.447 1.00 90.00 96 LEU A CA 1
ATOM 770 C C . LEU A 1 96 ? 9.083 -9.337 -15.767 1.00 90.00 96 LEU A C 1
ATOM 772 O O . LEU A 1 96 ? 9.066 -8.188 -16.198 1.00 90.00 96 LEU A O 1
ATOM 776 N N . LEU A 1 97 ? 10.230 -10.005 -15.621 1.00 89.88 97 LEU A N 1
ATOM 777 C CA . LEU A 1 97 ? 11.527 -9.439 -16.007 1.00 89.88 97 LEU A CA 1
ATOM 778 C C . LEU A 1 97 ? 11.592 -9.166 -17.510 1.00 89.88 97 LEU A C 1
ATOM 780 O O . LEU A 1 97 ? 12.003 -8.079 -17.915 1.00 89.88 97 LEU A O 1
ATOM 784 N N . THR A 1 98 ? 11.110 -10.105 -18.324 1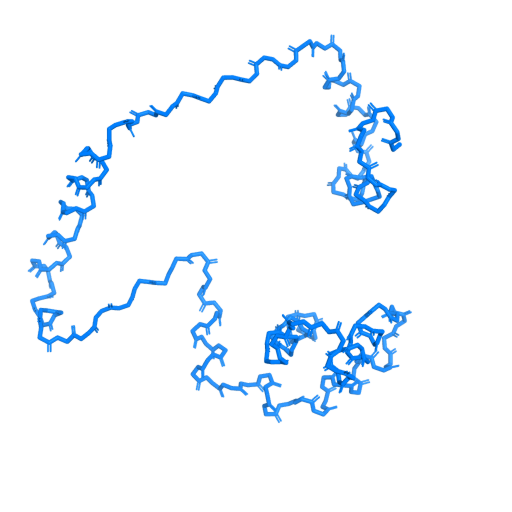.00 90.00 98 THR A N 1
ATOM 785 C CA . THR A 1 98 ? 11.025 -9.930 -19.780 1.00 90.00 98 THR A CA 1
ATOM 786 C C . THR A 1 98 ? 10.134 -8.741 -20.148 1.00 90.00 98 THR A C 1
ATOM 788 O O . THR A 1 98 ? 10.437 -7.997 -21.082 1.00 90.00 98 THR A O 1
ATOM 791 N N . HIS A 1 99 ? 9.031 -8.540 -19.422 1.00 87.69 99 HIS A N 1
ATOM 792 C CA . HIS A 1 99 ? 8.155 -7.387 -19.606 1.00 87.69 99 HIS A CA 1
ATOM 793 C C . HIS A 1 99 ? 8.872 -6.067 -19.285 1.00 87.69 99 HIS A C 1
ATOM 795 O O . HIS A 1 99 ? 8.841 -5.146 -20.101 1.00 87.69 99 HIS A O 1
ATOM 801 N N . ILE A 1 100 ? 9.579 -5.990 -18.152 1.00 88.00 100 ILE A N 1
ATOM 802 C CA . ILE A 1 100 ? 10.342 -4.797 -17.751 1.00 88.00 100 ILE A CA 1
ATOM 803 C C . ILE A 1 100 ? 11.416 -4.455 -18.787 1.00 88.00 100 ILE A C 1
ATOM 805 O O . ILE A 1 100 ? 11.555 -3.290 -19.159 1.00 88.00 100 ILE A O 1
ATOM 809 N N . GLU A 1 101 ? 12.158 -5.452 -19.276 1.00 84.81 101 GLU A N 1
ATOM 810 C CA . GLU A 1 101 ? 13.211 -5.264 -20.283 1.00 84.81 101 GLU A CA 1
ATOM 811 C C . GLU A 1 101 ? 12.669 -4.729 -21.614 1.00 84.81 101 GLU A C 1
ATOM 813 O O . GLU A 1 101 ? 13.351 -3.969 -22.300 1.00 84.81 101 GLU A O 1
ATOM 818 N N . LYS A 1 102 ? 11.434 -5.097 -21.970 1.00 83.25 102 LYS A N 1
ATOM 819 C CA . LYS A 1 102 ? 10.742 -4.607 -23.171 1.00 83.25 102 LYS A CA 1
ATOM 820 C C . LYS A 1 102 ? 10.020 -3.276 -22.954 1.00 83.25 102 LYS A C 1
ATOM 822 O O . LYS A 1 102 ? 9.612 -2.648 -23.935 1.00 83.25 102 LYS A O 1
ATOM 827 N N . SER A 1 103 ? 9.825 -2.852 -21.706 1.00 78.38 103 SER A N 1
ATOM 828 C CA . SER A 1 103 ? 9.118 -1.613 -21.394 1.00 78.38 103 SER A CA 1
ATOM 829 C C . SER A 1 103 ? 9.923 -0.398 -21.869 1.00 78.38 103 SER A C 1
ATOM 831 O O . SER A 1 103 ? 11.147 -0.334 -21.745 1.00 78.38 103 SER A O 1
ATOM 833 N N . LYS A 1 104 ? 9.233 0.601 -22.432 1.00 65.12 104 LYS A N 1
ATOM 834 C CA . LYS A 1 104 ? 9.878 1.852 -22.871 1.00 65.12 104 LYS A CA 1
ATOM 835 C C . LYS A 1 104 ? 10.345 2.711 -21.691 1.00 65.12 104 LYS A C 1
ATOM 837 O O . LYS A 1 104 ? 11.203 3.571 -21.872 1.00 65.12 104 LYS A O 1
ATOM 842 N N . ASN A 1 105 ? 9.781 2.486 -20.502 1.00 67.19 105 ASN A N 1
ATOM 843 C CA . ASN A 1 105 ? 10.151 3.193 -19.288 1.00 67.19 105 ASN A CA 1
ATOM 844 C C . ASN A 1 105 ? 11.245 2.420 -18.534 1.00 67.19 105 ASN A C 1
ATOM 846 O O . ASN A 1 105 ? 10.978 1.506 -17.760 1.00 67.19 105 ASN A O 1
ATOM 850 N N . GLY A 1 106 ? 12.505 2.801 -18.748 1.00 79.94 106 GLY A N 1
ATOM 851 C CA . GLY A 1 106 ? 13.656 2.116 -18.154 1.00 79.94 106 GLY A CA 1
ATOM 852 C C . GLY A 1 106 ? 13.809 2.285 -16.636 1.00 79.94 106 GLY A C 1
ATOM 853 O O . GLY A 1 106 ? 14.816 1.834 -16.090 1.00 79.94 106 GLY A O 1
ATOM 854 N N . ASP A 1 107 ? 12.892 2.967 -15.951 1.00 84.00 107 ASP A N 1
ATOM 855 C CA . ASP A 1 107 ? 12.970 3.243 -14.512 1.00 84.00 107 ASP A CA 1
ATOM 856 C C . ASP A 1 107 ? 12.968 1.949 -13.691 1.00 84.00 107 ASP A C 1
ATOM 858 O O . ASP A 1 107 ? 13.852 1.743 -12.857 1.00 84.00 107 ASP A O 1
ATOM 862 N N . LEU A 1 108 ? 12.061 1.021 -14.005 1.00 86.50 108 LEU A N 1
ATOM 863 C CA . LEU A 1 108 ? 11.960 -0.275 -13.326 1.00 86.50 108 LEU A CA 1
ATOM 864 C C . LEU A 1 108 ? 13.157 -1.175 -13.609 1.00 86.50 108 LEU A C 1
ATOM 866 O O . LEU A 1 108 ? 13.643 -1.855 -12.709 1.00 86.50 108 LEU A O 1
ATOM 870 N N . ALA A 1 109 ? 13.690 -1.134 -14.831 1.00 86.44 109 ALA A N 1
ATOM 871 C CA . ALA A 1 109 ? 14.907 -1.862 -15.178 1.00 86.44 109 ALA A CA 1
ATOM 872 C C . ALA A 1 109 ? 16.125 -1.336 -14.395 1.00 86.44 109 ALA A C 1
ATOM 874 O O . ALA A 1 109 ? 16.979 -2.114 -13.958 1.00 86.44 109 ALA A O 1
ATOM 875 N N . ARG A 1 110 ? 16.216 -0.011 -14.195 1.00 86.31 110 ARG A N 1
ATOM 876 C CA . ARG A 1 110 ? 17.267 0.601 -13.366 1.00 86.31 110 ARG A CA 1
ATOM 877 C C . ARG A 1 110 ? 17.101 0.231 -11.898 1.00 86.31 110 ARG A C 1
ATOM 879 O O . ARG A 1 110 ? 18.099 -0.089 -11.256 1.00 86.31 110 ARG A O 1
ATOM 886 N N . GLU A 1 111 ? 15.878 0.246 -11.386 1.00 85.94 111 GLU A N 1
ATOM 887 C CA . GLU A 1 111 ? 15.597 -0.123 -10.001 1.00 85.94 111 GLU A CA 1
ATOM 888 C C . GLU A 1 111 ? 15.903 -1.603 -9.740 1.00 85.94 111 GLU A C 1
ATOM 890 O O . GLU A 1 111 ? 16.638 -1.920 -8.806 1.00 85.94 111 GLU A O 1
ATOM 895 N N . TRP A 1 112 ? 15.488 -2.505 -10.636 1.00 88.06 112 TRP A N 1
ATOM 896 C CA . TRP A 1 112 ? 15.831 -3.928 -10.554 1.00 88.06 112 TRP A CA 1
ATOM 897 C C . TRP A 1 112 ? 17.342 -4.167 -10.504 1.00 88.06 112 TRP A C 1
ATOM 899 O O . TRP A 1 112 ? 17.823 -4.988 -9.720 1.00 88.06 112 TRP A O 1
ATOM 909 N N . ARG A 1 113 ? 18.118 -3.422 -11.302 1.00 86.25 113 ARG A N 1
ATOM 910 C CA . ARG A 1 113 ? 19.583 -3.513 -11.286 1.00 86.25 113 ARG A CA 1
ATOM 911 C C . ARG A 1 113 ? 20.158 -3.149 -9.917 1.00 86.25 113 ARG A C 1
ATOM 913 O O . ARG A 1 113 ? 21.001 -3.880 -9.410 1.00 86.25 113 ARG A O 1
ATOM 920 N N . LYS A 1 114 ? 19.667 -2.076 -9.288 1.00 85.75 114 LYS A N 1
ATOM 921 C CA . LYS A 1 114 ? 20.106 -1.676 -7.940 1.00 85.75 114 LYS A CA 1
ATOM 922 C C . LYS A 1 114 ? 19.752 -2.721 -6.882 1.00 85.75 114 LYS A C 1
ATOM 924 O O . LYS A 1 114 ? 20.573 -2.988 -6.009 1.00 85.75 114 LYS A O 1
ATOM 929 N N . ILE A 1 115 ? 18.558 -3.311 -6.975 1.00 85.75 115 ILE A N 1
ATOM 930 C CA . ILE A 1 115 ? 18.094 -4.370 -6.068 1.00 85.75 115 ILE A CA 1
ATOM 931 C C . ILE A 1 115 ? 18.956 -5.632 -6.217 1.00 85.75 115 ILE A C 1
ATOM 933 O O . ILE A 1 115 ? 19.296 -6.265 -5.223 1.00 85.75 115 ILE A O 1
ATOM 937 N N . ARG A 1 116 ? 19.343 -6.002 -7.445 1.00 83.38 116 ARG A N 1
ATOM 938 C CA . ARG A 1 116 ? 20.239 -7.145 -7.699 1.00 83.38 116 ARG A CA 1
ATOM 939 C C . ARG A 1 116 ? 21.654 -6.939 -7.171 1.00 83.38 116 ARG A C 1
ATOM 941 O O . ARG A 1 116 ? 22.292 -7.910 -6.784 1.00 83.38 116 ARG A O 1
ATOM 948 N N . GLU A 1 117 ? 22.144 -5.707 -7.208 1.00 85.12 117 GLU A N 1
ATOM 949 C CA . GLU A 1 117 ? 23.473 -5.331 -6.717 1.00 85.12 117 GLU A CA 1
ATOM 950 C C . GLU A 1 117 ? 23.487 -5.070 -5.196 1.00 85.12 117 GLU A C 1
ATOM 952 O O . GLU A 1 117 ? 24.488 -4.575 -4.682 1.00 85.12 117 GLU A O 1
ATOM 957 N N . ASP A 1 118 ? 22.381 -5.362 -4.492 1.00 76.94 118 ASP A N 1
ATOM 958 C CA . ASP A 1 118 ? 22.146 -5.103 -3.061 1.00 76.94 118 ASP A CA 1
ATOM 959 C C . ASP A 1 118 ? 22.463 -3.648 -2.643 1.00 76.94 118 ASP A C 1
ATOM 961 O O . ASP A 1 118 ? 22.842 -3.354 -1.510 1.00 76.94 118 ASP A O 1
ATOM 965 N N . ARG A 1 119 ? 22.277 -2.695 -3.568 1.00 66.38 119 ARG A N 1
ATOM 966 C CA . ARG A 1 119 ? 22.546 -1.260 -3.353 1.00 66.38 119 ARG A CA 1
ATOM 967 C C . ARG A 1 119 ? 21.396 -0.517 -2.675 1.00 66.38 119 ARG A C 1
ATOM 969 O O . ARG A 1 119 ? 21.530 0.668 -2.377 1.00 66.38 119 ARG A O 1
ATOM 976 N N . VAL A 1 120 ? 20.264 -1.185 -2.461 1.00 66.88 120 VAL A N 1
ATOM 977 C CA . VAL A 1 120 ? 19.069 -0.642 -1.803 1.00 66.88 120 VAL A CA 1
ATOM 978 C C . VAL A 1 120 ? 18.535 -1.705 -0.840 1.00 66.88 120 VAL A C 1
ATOM 980 O O . VAL A 1 120 ? 18.438 -2.866 -1.244 1.00 66.88 120 VAL A O 1
ATOM 983 N N . PRO A 1 121 ? 18.139 -1.350 0.397 1.00 60.53 121 PRO A N 1
ATOM 984 C CA . PRO A 1 121 ? 17.452 -2.257 1.315 1.00 60.53 121 PRO A CA 1
ATO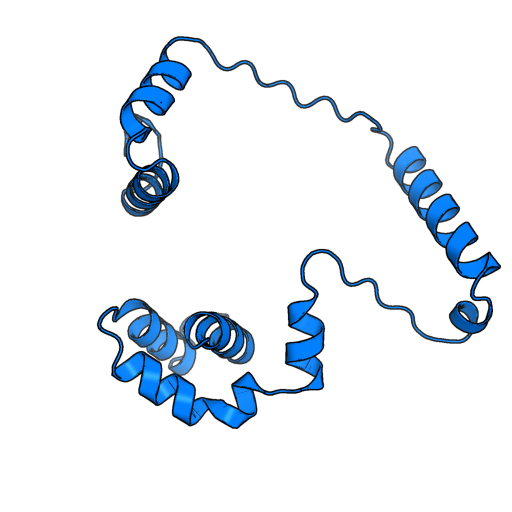M 985 C C . PRO A 1 121 ? 15.999 -2.453 0.856 1.00 60.53 121 PRO A C 1
ATOM 987 O O . PRO A 1 121 ? 15.054 -2.013 1.505 1.00 60.53 121 PRO A O 1
ATOM 990 N N . SER A 1 122 ? 15.818 -3.058 -0.315 1.00 66.06 122 SER A N 1
ATOM 991 C CA . SER A 1 122 ? 14.511 -3.331 -0.899 1.00 66.06 122 SER A CA 1
ATOM 992 C C . SER A 1 122 ? 14.292 -4.833 -0.981 1.00 66.06 122 SER A C 1
ATOM 994 O O . SER A 1 122 ? 15.164 -5.596 -1.395 1.00 66.06 122 SER A O 1
ATOM 996 N N . ASN A 1 123 ? 13.111 -5.261 -0.554 1.00 76.12 123 ASN A N 1
ATOM 997 C CA . ASN A 1 123 ? 12.695 -6.651 -0.612 1.00 76.12 123 ASN A CA 1
ATOM 998 C C . ASN A 1 123 ? 12.356 -7.004 -2.078 1.00 76.12 123 ASN A C 1
ATOM 1000 O O . ASN A 1 123 ? 11.538 -6.336 -2.716 1.00 76.12 123 ASN A O 1
ATOM 1004 N N . ARG A 1 124 ? 13.015 -8.034 -2.625 1.00 84.31 124 ARG A N 1
ATOM 1005 C CA . ARG A 1 124 ? 12.892 -8.439 -4.039 1.00 84.31 124 ARG A CA 1
ATOM 1006 C C . ARG A 1 124 ? 11.458 -8.831 -4.384 1.00 84.31 124 ARG A C 1
ATOM 1008 O O . ARG A 1 124 ? 10.990 -8.564 -5.486 1.00 84.31 124 ARG A O 1
ATOM 1015 N N . GLU A 1 125 ? 10.749 -9.427 -3.441 1.00 86.12 125 GLU A N 1
ATOM 1016 C CA . GLU A 1 125 ? 9.370 -9.853 -3.590 1.00 86.12 125 GLU A CA 1
ATOM 1017 C C . GLU A 1 125 ? 8.433 -8.649 -3.739 1.00 86.12 125 GLU A C 1
ATOM 1019 O O . GLU A 1 125 ? 7.587 -8.646 -4.631 1.00 86.12 125 GLU A O 1
ATOM 1024 N N . ASN A 1 126 ? 8.645 -7.579 -2.966 1.00 84.56 126 ASN A N 1
ATOM 1025 C CA . ASN A 1 126 ? 7.890 -6.330 -3.113 1.00 84.56 126 ASN A CA 1
ATOM 1026 C C . ASN A 1 126 ? 8.047 -5.717 -4.508 1.00 84.56 126 ASN A C 1
ATOM 1028 O O . ASN A 1 126 ? 7.069 -5.214 -5.063 1.00 84.56 126 ASN A O 1
ATOM 1032 N N . PHE A 1 127 ? 9.248 -5.790 -5.087 1.00 87.69 127 PHE A N 1
ATOM 1033 C CA . PHE A 1 127 ? 9.478 -5.334 -6.455 1.00 87.69 127 PHE A CA 1
ATOM 1034 C C . PHE A 1 127 ? 8.628 -6.126 -7.457 1.00 87.69 127 PHE A C 1
ATOM 1036 O O . PHE A 1 127 ? 7.900 -5.529 -8.248 1.00 87.69 127 PHE A O 1
ATOM 1043 N N . PHE A 1 128 ? 8.633 -7.460 -7.381 1.00 88.69 128 PHE A N 1
ATOM 1044 C CA . PHE A 1 128 ? 7.807 -8.286 -8.267 1.00 88.69 128 PHE A CA 1
ATOM 1045 C C . PHE A 1 128 ? 6.307 -8.069 -8.062 1.00 88.69 128 PHE A C 1
ATOM 1047 O O . PHE A 1 128 ? 5.564 -8.069 -9.039 1.00 88.69 128 PHE A O 1
ATOM 1054 N N . TYR A 1 129 ? 5.847 -7.829 -6.833 1.00 87.50 129 TYR A N 1
ATOM 1055 C CA . TYR A 1 129 ? 4.442 -7.498 -6.581 1.00 87.50 129 TYR A CA 1
ATOM 1056 C C . TYR A 1 129 ? 4.035 -6.148 -7.173 1.00 87.50 129 TYR A C 1
ATOM 1058 O O . TYR A 1 129 ? 2.909 -6.013 -7.650 1.00 87.50 129 TYR A O 1
ATOM 1066 N N . TYR A 1 130 ? 4.937 -5.164 -7.170 1.00 86.06 130 TYR A N 1
ATOM 1067 C CA . TYR A 1 130 ? 4.701 -3.884 -7.830 1.00 86.06 130 TYR A CA 1
ATOM 1068 C C . TYR A 1 130 ? 4.618 -4.051 -9.350 1.00 86.06 130 TYR A C 1
ATOM 1070 O O . TYR A 1 130 ? 3.639 -3.627 -9.956 1.00 86.06 130 TYR A O 1
ATOM 1078 N N . VAL A 1 131 ? 5.597 -4.733 -9.954 1.00 87.56 131 VAL A N 1
ATOM 1079 C CA . VAL A 1 131 ? 5.628 -4.971 -11.407 1.00 87.56 131 VAL A CA 1
ATOM 1080 C C . VAL A 1 131 ? 4.418 -5.785 -11.853 1.00 87.56 131 VAL A C 1
ATOM 1082 O O . VAL A 1 131 ? 3.821 -5.488 -12.879 1.00 87.56 131 VAL A O 1
ATOM 1085 N N . PHE A 1 132 ? 4.009 -6.786 -11.072 1.00 85.69 132 PHE A N 1
ATOM 1086 C CA . PHE A 1 132 ? 2.833 -7.590 -11.392 1.00 85.69 132 PHE A CA 1
ATOM 1087 C C . PHE A 1 132 ? 1.554 -6.750 -11.493 1.00 85.69 132 PHE A C 1
ATOM 1089 O O . PHE A 1 132 ? 0.707 -7.035 -12.332 1.00 85.69 132 PHE A O 1
ATOM 1096 N N . LYS A 1 133 ? 1.425 -5.690 -10.685 1.00 81.56 133 LYS A N 1
ATOM 1097 C CA . LYS A 1 133 ? 0.303 -4.752 -10.792 1.00 81.56 133 LYS A CA 1
ATOM 1098 C C . LYS A 1 133 ? 0.315 -3.980 -12.116 1.00 81.56 133 LYS A C 1
ATOM 1100 O O . LYS A 1 133 ? -0.756 -3.689 -12.622 1.00 81.56 133 LYS A O 1
ATOM 1105 N N . GLU A 1 134 ? 1.486 -3.612 -12.629 1.00 78.31 134 GLU A N 1
ATOM 1106 C CA . GLU A 1 134 ? 1.621 -2.914 -13.918 1.00 78.31 134 GLU A CA 1
ATOM 1107 C C . GLU A 1 134 ? 1.472 -3.858 -15.118 1.00 78.31 134 GLU A C 1
ATOM 1109 O O . GLU A 1 134 ? 1.049 -3.438 -16.189 1.00 78.31 134 GLU A O 1
ATOM 1114 N N . PHE A 1 135 ? 1.818 -5.134 -14.937 1.00 76.88 135 PHE A N 1
ATOM 1115 C CA . PHE A 1 135 ? 1.687 -6.163 -15.966 1.00 76.88 135 PHE A CA 1
ATOM 1116 C C . PHE A 1 135 ? 0.225 -6.531 -16.281 1.00 76.88 135 PHE A C 1
ATOM 1118 O O . PHE A 1 135 ? -0.053 -6.966 -17.399 1.00 76.88 135 PHE A O 1
ATOM 1125 N N . LEU A 1 136 ? -0.679 -6.403 -15.299 1.00 72.12 136 LEU A N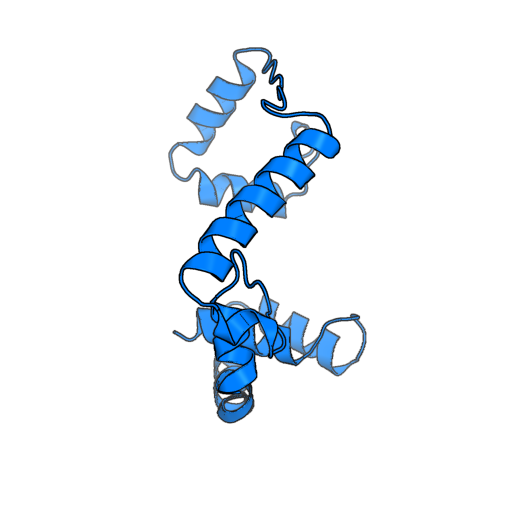 1
ATOM 1126 C CA . LEU A 1 136 ? -2.129 -6.603 -15.451 1.00 72.12 136 LEU A CA 1
ATOM 1127 C C . LEU A 1 136 ? -2.801 -5.392 -16.109 1.00 72.12 136 LEU A C 1
ATOM 1129 O O . LEU A 1 136 ? -3.635 -5.630 -17.010 1.00 72.12 136 LEU A O 1
#

Radius of gyration: 22.55 Å; chains: 1; bounding box: 44×53×49 Å

pLDDT: mean 84.63, std 8.97, range [59.84, 95.38]

Sequence (136 aa):
AEALKISVEELAQLQMLLGGDFTEVMCEMASRPSRIRLQLLSGSLSDYWRATRIWWNNIEEDCPDLRERPVYFVSSNKHSLVNLISGFALKHKDDLLTHIEKSKNGDLAREWRKIREDRVPSNRENFFYYVFKEFL

Secondary structure (DSSP, 8-state):
-GGGT--HHHHHHHHHHHGGGHHHHHHHHHHS--------SS--HHHHHHHHHHHHHHHHHH-GGGGGS------S-HHHHHHHHH-HHHHTHHHHHHHHHH-S-THHHHHHHHHHTT-S---HHHHHHHHHHHH-